Protein AF-A0A7V9H0X3-F1 (afdb_monomer_lite)

Foldseek 3Di:
DQCQQQNDPPAFGDDPGGGDRDQGADPVQDDDPDDDLLDVLVVHSRDPSNPHDPSHQCQQNVVCVVVPSVVVPDDRDDPPCNDDPDAFDPDPVRDDDDDDPDPVPPDDPVPDPDPPPDDDPDDDPDDDDPDDDDPPVVVVVVVVVVVVVVVVVVPDDDDDDDDD

pLDDT: mean 77.06, std 21.11, range [34.53, 96.94]

Radius of gyration: 40.12 Å; chains: 1; bounding box: 51×46×138 Å

Sequence (164 aa):
VSVFLTGVDGLNQPKGVTPSEQLRLNMSTPVSSNPNRLGVIGGDNQGYPNGRRLADDVVDISLQVVEGELRGEKNDLGDAVNANDVAFGDSFPYVALPTSGSDVTPHNAGGFTPLTGGNAPNSPTAGPSAMPALPLSAIALGLLALGGGVVAWTKRPTGTPATA

Secondary structure (DSSP, 8-state):
-HHHHH--TTTT--TTPPP-S--B--TTSPPPSS--TTGGGGT-TTSTTBS--TT--HHHHHHHHHTTGGGT-------S--S-SSPPPSSSS-SPPPPPS--S--S-STT-----TT--S--------PPP---GGGHHHHHHHHHHHHHHHTT---PPP---

Structure (mmCIF, N/CA/C/O backbone):
data_AF-A0A7V9H0X3-F1
#
_entry.id   AF-A0A7V9H0X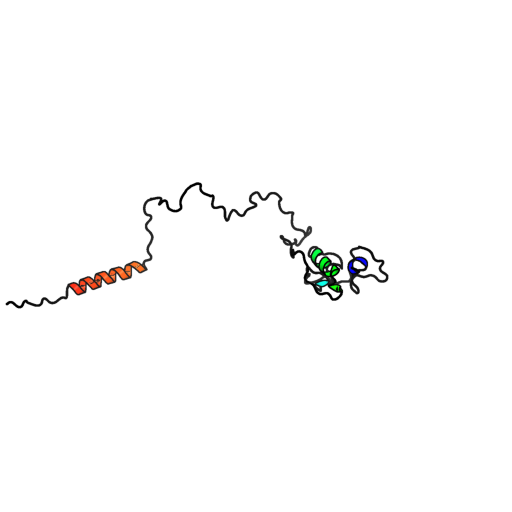3-F1
#
loop_
_atom_site.group_PDB
_atom_site.id
_atom_site.type_symbol
_atom_site.label_atom_id
_atom_site.label_alt_id
_atom_site.label_comp_id
_atom_site.label_asym_id
_atom_site.label_entity_id
_atom_site.label_seq_id
_atom_site.pdbx_PDB_ins_code
_atom_site.Cartn_x
_atom_site.Cartn_y
_atom_site.Cartn_z
_atom_site.occupancy
_atom_site.B_iso_or_equiv
_atom_site.auth_seq_id
_atom_site.auth_comp_id
_atom_site.auth_asym_id
_atom_site.auth_atom_id
_atom_site.pdbx_PDB_model_num
ATOM 1 N N . VAL A 1 1 ? -11.765 10.666 5.187 1.00 67.38 1 VAL A N 1
ATOM 2 C CA . VAL A 1 1 ? -10.698 11.294 6.019 1.00 67.38 1 VAL A CA 1
ATOM 3 C C . VAL A 1 1 ? -10.358 10.553 7.324 1.00 67.38 1 VAL A C 1
ATOM 5 O O . VAL A 1 1 ? -9.191 10.533 7.681 1.00 67.38 1 VAL A O 1
ATOM 8 N N . SER A 1 2 ? -11.289 9.894 8.038 1.00 82.81 2 SER A N 1
ATOM 9 C CA . SER A 1 2 ? -10.973 9.210 9.321 1.00 82.81 2 SER A CA 1
ATOM 10 C C . SER A 1 2 ? -9.842 8.172 9.249 1.00 82.81 2 SER A C 1
ATOM 12 O O . SER A 1 2 ? -9.153 7.954 10.234 1.00 82.81 2 SER A O 1
ATOM 14 N N . VAL A 1 3 ? -9.635 7.555 8.084 1.00 87.69 3 VAL A N 1
ATOM 15 C CA . VAL A 1 3 ? -8.661 6.477 7.863 1.00 87.69 3 VAL A CA 1
ATOM 16 C C . VAL A 1 3 ? -7.229 6.882 8.233 1.00 87.69 3 VAL A C 1
ATOM 18 O O . VAL A 1 3 ? -6.515 6.082 8.831 1.00 87.69 3 VAL A O 1
ATOM 21 N N . PHE A 1 4 ? -6.819 8.124 7.964 1.00 91.19 4 PHE A N 1
ATOM 22 C CA . PHE A 1 4 ? -5.478 8.613 8.324 1.00 91.19 4 PHE A CA 1
ATOM 23 C C . PHE A 1 4 ? -5.344 8.912 9.824 1.00 91.19 4 PHE A C 1
ATOM 25 O O . PHE A 1 4 ? -4.288 8.722 10.425 1.00 91.19 4 PHE A O 1
ATOM 32 N N . LEU A 1 5 ? -6.457 9.292 10.452 1.00 93.75 5 LEU A N 1
ATOM 33 C CA . LEU A 1 5 ? -6.521 9.692 11.852 1.00 93.75 5 LEU A CA 1
ATOM 34 C C . LEU A 1 5 ? -6.634 8.501 12.803 1.00 93.75 5 LEU A C 1
ATOM 36 O O . LEU A 1 5 ? -6.041 8.524 13.878 1.00 93.75 5 LEU A O 1
ATOM 40 N N . THR A 1 6 ? -7.410 7.479 12.450 1.00 94.62 6 THR A N 1
ATOM 41 C CA . THR A 1 6 ? -7.723 6.345 13.336 1.00 94.62 6 THR A CA 1
ATOM 42 C C . THR A 1 6 ? -7.191 5.013 12.824 1.00 94.62 6 THR A C 1
ATOM 44 O O . THR A 1 6 ? -7.059 4.085 13.617 1.00 94.62 6 THR A O 1
ATOM 47 N N . GLY A 1 7 ? -6.834 4.922 11.542 1.00 93.50 7 GLY A N 1
ATOM 48 C CA . GLY A 1 7 ? -6.621 3.659 10.841 1.00 93.50 7 GLY A CA 1
ATOM 49 C C . GLY A 1 7 ? -7.895 3.157 10.156 1.00 93.50 7 GLY A C 1
ATOM 50 O O . GLY A 1 7 ? -8.947 3.800 10.188 1.00 93.50 7 GLY A O 1
ATOM 51 N N . VAL A 1 8 ? -7.776 1.996 9.518 1.00 94.00 8 VAL A N 1
ATOM 52 C CA . VAL A 1 8 ? -8.871 1.247 8.897 1.00 94.00 8 VAL A CA 1
ATOM 53 C C . VAL A 1 8 ? -9.467 0.295 9.932 1.00 94.00 8 VAL A C 1
ATOM 55 O O . VAL A 1 8 ? -8.740 -0.455 10.597 1.00 94.00 8 VAL A O 1
ATOM 58 N N . ASP A 1 9 ? -10.793 0.331 10.059 1.00 92.62 9 ASP A N 1
ATOM 59 C CA . ASP A 1 9 ? -11.538 -0.536 10.969 1.00 92.62 9 ASP A CA 1
ATOM 60 C C . ASP A 1 9 ? -11.300 -2.019 10.647 1.00 92.62 9 ASP A C 1
ATOM 62 O O . ASP A 1 9 ? -11.208 -2.411 9.485 1.00 92.62 9 ASP A O 1
ATOM 66 N N . GLY A 1 10 ? -11.137 -2.837 11.685 1.00 92.44 10 GLY A N 1
ATOM 67 C CA . GLY A 1 10 ? -10.817 -4.262 11.551 1.00 92.44 10 GLY A CA 1
ATOM 68 C C . GLY A 1 10 ? -9.409 -4.596 11.033 1.00 92.44 10 GLY A C 1
ATOM 69 O O . GLY A 1 10 ? -9.061 -5.774 11.005 1.00 92.44 10 GLY A O 1
ATOM 70 N N . LEU A 1 11 ? -8.586 -3.606 10.663 1.00 94.44 11 LEU A N 1
ATOM 71 C CA . LEU A 1 11 ? -7.242 -3.837 10.122 1.00 94.44 11 LEU A CA 1
ATOM 72 C C . LEU A 1 11 ? -6.133 -3.310 11.036 1.00 94.44 11 LEU A C 1
ATOM 74 O O . LEU A 1 11 ? -5.389 -4.091 11.627 1.00 94.44 11 LEU A O 1
ATOM 78 N N . ASN A 1 12 ? -6.003 -1.989 11.147 1.00 94.69 12 ASN A N 1
ATOM 79 C CA . ASN A 1 12 ? -4.913 -1.341 11.883 1.00 94.69 12 ASN A CA 1
ATOM 80 C C . ASN A 1 12 ? -5.401 -0.223 12.817 1.00 94.69 12 ASN A C 1
ATOM 82 O O . ASN A 1 12 ? -4.589 0.578 13.279 1.00 94.69 12 ASN A O 1
ATOM 86 N N . GLN A 1 13 ? -6.706 -0.178 13.104 1.00 95.38 13 GLN A N 1
ATOM 87 C CA . GLN A 1 13 ? -7.325 0.734 14.064 1.00 95.38 13 GLN A CA 1
ATOM 88 C C . GLN A 1 13 ? -7.299 0.150 15.494 1.00 95.38 13 GLN A C 1
ATOM 90 O O . GLN A 1 13 ? -8.025 -0.805 15.779 1.00 95.38 13 GLN A O 1
ATOM 95 N N . PRO A 1 14 ? -6.509 0.713 16.434 1.00 92.94 14 PRO A N 1
ATOM 96 C CA . PRO A 1 14 ? -6.492 0.256 17.823 1.00 92.94 14 PRO A CA 1
ATOM 97 C C . PRO A 1 14 ? -7.803 0.560 18.561 1.00 92.94 14 PRO A C 1
ATOM 99 O O . PRO A 1 14 ? -8.487 1.551 18.290 1.00 92.94 14 PRO A O 1
ATOM 102 N N . LYS A 1 15 ? -8.127 -0.248 19.576 1.00 93.94 15 LYS A N 1
ATOM 103 C CA . LYS A 1 15 ? -9.264 0.025 20.466 1.00 93.94 15 LYS A CA 1
ATOM 104 C C . LYS A 1 15 ? -9.016 1.311 21.261 1.00 93.94 15 LYS A C 1
ATOM 106 O O . LYS A 1 15 ? -7.978 1.446 21.899 1.00 93.94 15 LYS A O 1
ATOM 111 N N . GLY A 1 16 ? -9.987 2.228 21.253 1.00 93.44 16 GLY A N 1
ATOM 112 C CA . GLY A 1 16 ? -9.873 3.512 21.957 1.00 93.44 16 GLY A CA 1
ATOM 113 C C . GLY A 1 16 ? -8.843 4.462 21.341 1.00 93.44 16 GLY A C 1
ATOM 114 O O . GLY A 1 16 ? -8.271 5.276 22.058 1.00 93.44 16 GLY A O 1
ATOM 115 N N . VAL A 1 17 ? -8.568 4.330 20.037 1.00 94.44 17 VAL A N 1
ATOM 116 C CA . VAL A 1 17 ? -7.594 5.171 19.335 1.00 94.44 17 VAL A CA 1
ATOM 117 C C . VAL A 1 17 ? -7.926 6.657 19.471 1.00 94.44 17 VAL A C 1
ATOM 119 O O . VAL A 1 17 ? -9.041 7.097 19.194 1.00 94.44 17 VAL A O 1
ATOM 122 N N . THR A 1 18 ? -6.921 7.441 19.849 1.00 95.12 18 THR A N 1
ATOM 123 C CA . THR A 1 18 ? -6.970 8.897 19.721 1.00 95.12 18 THR A CA 1
ATOM 124 C C . THR A 1 18 ? -6.642 9.272 18.273 1.00 95.12 18 THR A C 1
ATOM 126 O O . THR A 1 18 ? -5.607 8.822 17.767 1.00 95.12 18 THR A O 1
ATOM 129 N N . PRO A 1 19 ? -7.488 10.070 17.593 1.00 95.19 19 PRO A N 1
ATOM 130 C CA . PRO A 1 19 ? -7.212 10.571 16.251 1.00 95.19 19 PRO A CA 1
ATOM 131 C C . PRO A 1 19 ? -5.844 11.259 16.157 1.00 95.19 19 PRO A C 1
ATOM 133 O O . PRO A 1 19 ? -5.555 12.178 16.921 1.00 95.19 19 PRO A O 1
ATOM 136 N N . SER A 1 20 ? -5.004 10.816 15.224 1.00 94.19 20 SER A N 1
ATOM 137 C CA . SER A 1 20 ? -3.689 11.401 14.948 1.00 94.19 20 SER A CA 1
ATOM 138 C C . SER A 1 20 ? -3.155 10.978 13.579 1.00 94.19 20 SER A C 1
ATOM 140 O O . SER A 1 20 ? -3.355 9.832 13.163 1.00 94.19 20 SER A O 1
ATOM 142 N N . GLU A 1 21 ? -2.446 11.899 12.919 1.00 92.69 21 GLU A N 1
ATOM 143 C CA . GLU A 1 21 ? -1.740 11.692 11.646 1.00 92.69 21 GLU A CA 1
ATOM 144 C C . GLU A 1 21 ? -0.479 10.847 11.866 1.00 92.69 21 GLU A C 1
ATOM 146 O O . GLU A 1 21 ? 0.643 11.346 11.941 1.00 92.69 21 GLU A O 1
ATOM 151 N N . GLN A 1 22 ? -0.677 9.544 12.043 1.00 92.50 22 GLN A N 1
ATOM 152 C CA . GLN A 1 22 ? 0.403 8.583 12.229 1.00 92.50 22 GLN A CA 1
ATOM 153 C C . GLN A 1 22 ? 0.185 7.357 11.351 1.00 92.50 22 GLN A C 1
ATOM 155 O O . GLN A 1 22 ? -0.934 6.856 11.198 1.00 92.50 22 GLN A O 1
ATOM 160 N N . LEU A 1 23 ? 1.291 6.836 10.825 1.00 93.56 23 LEU A N 1
ATOM 161 C CA . LEU A 1 23 ? 1.291 5.549 10.156 1.00 93.56 23 LEU A CA 1
ATOM 162 C C . LEU A 1 23 ? 1.201 4.435 11.201 1.00 93.56 23 LEU A C 1
ATOM 164 O O . LEU A 1 23 ? 2.004 4.377 12.130 1.00 93.56 23 LEU A O 1
ATOM 168 N N . ARG A 1 24 ? 0.219 3.549 11.041 1.00 94.31 24 ARG A N 1
ATOM 169 C CA . ARG A 1 24 ? -0.063 2.450 11.971 1.00 94.31 24 ARG A CA 1
ATOM 170 C C . ARG A 1 24 ? 0.226 1.122 11.297 1.00 94.31 24 ARG A C 1
ATOM 172 O O . ARG A 1 24 ? -0.109 0.948 10.130 1.00 94.31 24 ARG A O 1
ATOM 179 N N . LEU A 1 25 ? 0.789 0.182 12.046 1.00 95.38 25 LEU A N 1
ATOM 180 C CA . LEU A 1 25 ? 1.166 -1.135 11.544 1.00 95.38 25 LEU A CA 1
ATOM 181 C C . LEU A 1 25 ? 0.627 -2.233 12.462 1.00 95.38 25 LEU A C 1
ATOM 183 O O . LEU A 1 25 ? 0.884 -2.232 13.665 1.00 95.38 25 LEU A O 1
ATOM 187 N N . ASN A 1 26 ? -0.091 -3.184 11.875 1.00 95.81 26 ASN A N 1
ATOM 188 C CA . ASN A 1 26 ? -0.544 -4.407 12.512 1.00 95.81 26 ASN A CA 1
ATOM 189 C C . ASN A 1 26 ? 0.328 -5.592 12.066 1.00 95.81 26 ASN A C 1
ATOM 191 O O . ASN A 1 26 ? 0.106 -6.189 11.010 1.00 95.81 26 ASN A O 1
ATOM 195 N N . MET A 1 27 ? 1.260 -5.983 12.937 1.00 95.62 27 MET A N 1
ATOM 196 C CA . MET A 1 27 ? 2.205 -7.089 12.721 1.00 95.62 27 MET A CA 1
ATOM 197 C C . MET A 1 27 ? 1.563 -8.485 12.690 1.00 95.62 27 MET A C 1
ATOM 199 O O . MET A 1 27 ? 2.233 -9.446 12.329 1.00 95.62 27 MET A O 1
ATOM 203 N N . SER A 1 28 ? 0.289 -8.622 13.076 1.00 96.12 28 SER A N 1
ATOM 204 C CA . SER A 1 28 ? -0.438 -9.897 12.954 1.00 96.12 28 SER A CA 1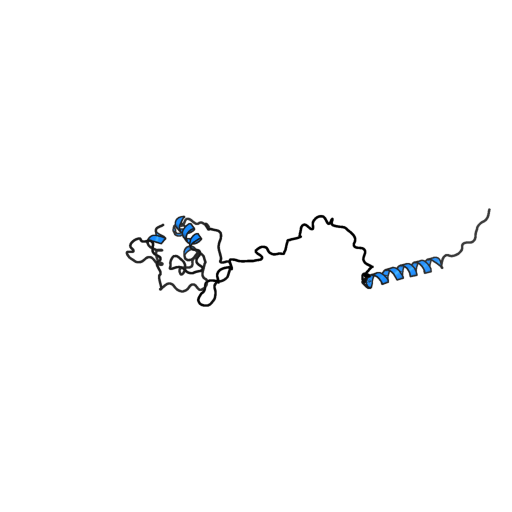
ATOM 205 C C . SER A 1 28 ? -0.970 -10.154 11.541 1.00 96.12 28 SER A C 1
ATOM 207 O O . SER A 1 28 ? -1.432 -11.256 11.250 1.00 96.12 28 SER A O 1
ATOM 209 N N . THR A 1 29 ? -0.893 -9.156 10.655 1.00 96.31 29 THR A N 1
ATOM 210 C CA . THR A 1 29 ? -1.322 -9.283 9.259 1.00 96.31 29 THR A CA 1
ATOM 211 C C . THR A 1 29 ? -0.331 -10.164 8.491 1.00 96.31 29 THR A C 1
ATOM 213 O O . THR A 1 29 ? 0.862 -9.850 8.490 1.00 96.31 29 THR A O 1
ATOM 216 N N . PRO A 1 30 ? -0.780 -11.248 7.829 1.00 95.12 30 PRO A N 1
ATOM 217 C CA . PRO A 1 30 ? 0.100 -12.096 7.033 1.00 95.12 30 PRO A CA 1
ATOM 218 C C . PRO A 1 30 ? 0.796 -11.330 5.906 1.00 95.12 30 PRO A C 1
ATOM 220 O O . PRO A 1 30 ? 0.276 -10.339 5.390 1.00 95.12 30 PRO A O 1
ATOM 223 N N . VAL A 1 31 ? 1.962 -11.827 5.489 1.00 94.44 31 VAL A N 1
ATOM 224 C CA . VAL A 1 31 ? 2.666 -11.281 4.327 1.00 94.44 31 VAL A CA 1
ATOM 225 C C . VAL A 1 31 ? 1.872 -11.574 3.058 1.00 94.44 31 VAL A C 1
ATOM 227 O O . VAL A 1 31 ? 1.476 -12.717 2.828 1.00 94.44 31 VAL A O 1
ATOM 230 N N . SER A 1 32 ? 1.648 -10.547 2.236 1.00 94.75 32 SER A N 1
ATOM 231 C CA . SER A 1 32 ? 0.970 -10.709 0.952 1.00 94.75 32 SER A CA 1
ATOM 232 C C . SER A 1 32 ? 1.857 -11.495 -0.009 1.00 94.75 32 SER A C 1
ATOM 234 O O . SER A 1 32 ? 3.004 -11.122 -0.250 1.00 94.75 32 SER A O 1
ATOM 236 N N . SER A 1 33 ? 1.333 -12.595 -0.554 1.00 94.75 33 SER A N 1
ATOM 237 C CA . SER A 1 33 ? 2.032 -13.396 -1.565 1.00 94.75 33 SER A CA 1
ATOM 238 C C . SER A 1 33 ? 2.046 -12.724 -2.936 1.00 94.75 33 SER A C 1
ATOM 240 O O . SER A 1 33 ? 2.955 -12.968 -3.722 1.00 94.75 33 SER A O 1
ATOM 242 N N . ASN A 1 34 ? 1.053 -11.876 -3.213 1.00 94.75 34 ASN A N 1
ATOM 243 C CA . ASN A 1 34 ? 0.928 -11.110 -4.447 1.00 94.75 34 ASN A CA 1
ATOM 244 C C . ASN A 1 34 ? 0.639 -9.648 -4.081 1.00 94.75 34 ASN A C 1
ATOM 246 O O . ASN A 1 34 ? -0.530 -9.261 -4.006 1.00 94.75 34 ASN A O 1
ATOM 250 N N . PRO A 1 35 ? 1.685 -8.852 -3.791 1.00 94.69 35 PRO A N 1
ATOM 251 C CA . PRO A 1 35 ? 1.518 -7.463 -3.396 1.00 94.69 35 PRO A CA 1
ATOM 252 C C . PRO A 1 35 ? 0.765 -6.648 -4.453 1.00 94.69 35 PRO A C 1
ATOM 254 O O . PRO A 1 35 ? 1.112 -6.688 -5.632 1.00 94.69 35 PRO A O 1
ATOM 257 N N . ASN A 1 36 ? -0.241 -5.883 -4.029 1.00 96.12 36 ASN A N 1
ATOM 258 C CA . ASN A 1 36 ? -0.951 -4.935 -4.889 1.00 96.12 36 ASN A CA 1
ATOM 259 C C . ASN A 1 36 ? -0.445 -3.506 -4.637 1.00 96.12 36 ASN A C 1
ATOM 261 O O . ASN A 1 36 ? -0.389 -3.083 -3.479 1.00 96.12 36 ASN A O 1
ATOM 265 N N . ARG A 1 37 ? -0.150 -2.744 -5.706 1.00 96.06 37 ARG A N 1
ATOM 266 C CA . ARG A 1 37 ? 0.248 -1.325 -5.607 1.00 96.06 37 ARG A CA 1
ATOM 267 C C . ARG A 1 37 ? -0.781 -0.492 -4.845 1.00 96.06 37 ARG A C 1
ATOM 269 O O . ARG A 1 37 ? -0.410 0.423 -4.131 1.00 96.06 37 ARG A O 1
ATOM 276 N N . LEU A 1 38 ? -2.065 -0.836 -4.962 1.00 96.81 38 LEU A N 1
ATOM 277 C CA . LEU A 1 38 ? -3.173 -0.133 -4.317 1.00 96.81 38 LEU A CA 1
ATOM 278 C C . LEU A 1 38 ? -3.409 -0.571 -2.859 1.00 96.81 38 LEU A C 1
ATOM 280 O O . LEU A 1 38 ? -4.391 -0.159 -2.246 1.00 96.81 38 LEU A O 1
ATOM 284 N N . GLY A 1 39 ? -2.539 -1.405 -2.280 1.00 96.06 39 GLY A N 1
ATOM 285 C CA . GLY A 1 39 ? -2.606 -1.783 -0.867 1.00 96.06 39 GLY A CA 1
ATOM 286 C C . GLY A 1 39 ? -4.006 -2.223 -0.431 1.00 96.06 39 GLY A C 1
ATOM 287 O O . GLY A 1 39 ? -4.658 -3.025 -1.104 1.00 96.06 39 GLY A O 1
ATOM 288 N N . VAL A 1 40 ? -4.492 -1.659 0.677 1.00 95.69 40 VAL A N 1
ATOM 289 C CA . VAL A 1 40 ? -5.765 -2.062 1.298 1.00 95.69 40 VAL A CA 1
ATOM 290 C C . VAL A 1 40 ? -6.961 -1.867 0.368 1.00 95.69 40 VAL A C 1
ATOM 292 O O . VAL A 1 40 ? -7.837 -2.728 0.323 1.00 95.69 40 VAL A O 1
ATOM 295 N N . ILE A 1 41 ? -6.998 -0.781 -0.409 1.00 95.44 41 ILE A N 1
ATOM 296 C CA . ILE A 1 41 ? -8.104 -0.542 -1.352 1.00 95.44 41 ILE A CA 1
ATOM 297 C C . ILE A 1 41 ? -8.032 -1.476 -2.571 1.00 95.44 41 ILE A C 1
ATOM 299 O O . ILE A 1 41 ? -9.052 -1.782 -3.178 1.00 95.44 41 ILE A O 1
ATOM 303 N N . GLY A 1 42 ? -6.846 -2.017 -2.868 1.00 94.62 42 GLY A N 1
ATOM 304 C CA . GLY A 1 42 ? -6.629 -3.089 -3.841 1.00 94.62 42 GLY A CA 1
ATOM 305 C C . GLY A 1 42 ? -6.844 -4.509 -3.298 1.00 94.62 42 GLY A C 1
ATOM 306 O O . GLY A 1 42 ? -6.499 -5.472 -3.985 1.00 94.62 42 GLY A O 1
ATOM 307 N N . GLY A 1 43 ? -7.366 -4.660 -2.075 1.00 94.44 43 GLY A N 1
ATOM 308 C CA . GLY A 1 43 ? -7.587 -5.957 -1.420 1.00 94.44 43 GLY A CA 1
ATOM 309 C C . GLY A 1 43 ? -6.350 -6.553 -0.737 1.00 94.44 43 GLY A C 1
ATOM 310 O O . GLY A 1 43 ? -6.386 -7.699 -0.288 1.00 94.44 43 GLY A O 1
ATOM 311 N N . ASP A 1 44 ? -5.261 -5.794 -0.636 1.00 96.62 44 ASP A N 1
ATOM 312 C CA . ASP A 1 44 ? -4.019 -6.207 0.006 1.00 96.62 44 ASP A CA 1
ATOM 313 C C . ASP A 1 44 ? -3.874 -5.568 1.393 1.00 96.62 44 ASP A C 1
ATOM 315 O O . ASP A 1 44 ? -3.345 -4.468 1.561 1.00 96.62 44 ASP A O 1
ATOM 319 N N . ASN A 1 45 ? -4.322 -6.301 2.413 1.00 95.50 45 ASN A N 1
ATOM 320 C CA . ASN A 1 45 ? -4.323 -5.850 3.806 1.00 95.50 45 ASN A CA 1
ATOM 321 C C . ASN A 1 45 ? -2.925 -5.586 4.391 1.00 95.50 45 ASN A C 1
ATOM 323 O O . ASN A 1 45 ? -2.817 -4.949 5.439 1.00 95.50 45 ASN A O 1
ATOM 327 N N . GLN A 1 46 ? -1.857 -6.084 3.766 1.00 96.75 46 GLN A N 1
ATOM 328 C CA . GLN A 1 46 ? -0.489 -5.828 4.217 1.00 96.75 46 GLN A CA 1
ATOM 329 C C . GLN A 1 46 ? 0.048 -4.474 3.713 1.00 96.75 46 GLN A C 1
ATOM 331 O O . GLN A 1 46 ? 1.034 -3.971 4.245 1.00 96.75 46 GLN A O 1
ATOM 336 N N . GLY A 1 47 ? -0.562 -3.902 2.673 1.00 95.69 47 GLY A N 1
ATOM 337 C CA . GLY A 1 47 ? -0.148 -2.623 2.103 1.00 95.69 47 GLY A CA 1
ATOM 338 C C . GLY A 1 47 ? -0.652 -1.410 2.880 1.00 95.69 47 GLY A C 1
ATOM 339 O O . GLY A 1 47 ? -1.358 -1.513 3.886 1.00 95.69 47 GLY A O 1
ATOM 340 N N . TYR A 1 48 ? -0.306 -0.226 2.385 1.00 96.94 48 TYR A N 1
ATOM 341 C CA . TYR A 1 48 ? -0.772 1.046 2.928 1.00 96.94 48 TYR A CA 1
ATOM 342 C C . TYR A 1 48 ? -2.312 1.095 3.075 1.00 96.94 48 TYR A C 1
ATOM 344 O O . TYR A 1 48 ? -3.020 0.718 2.135 1.00 96.94 48 TYR A O 1
ATOM 352 N N . PRO A 1 49 ? -2.864 1.553 4.227 1.00 95.75 49 PRO A N 1
ATOM 353 C CA . PRO A 1 49 ? -2.200 2.185 5.379 1.00 95.75 49 PRO A CA 1
ATOM 354 C C . PRO A 1 49 ? -1.696 1.277 6.509 1.00 95.75 49 PRO A C 1
ATOM 356 O O . PRO A 1 49 ? -1.339 1.800 7.566 1.00 95.75 49 PRO A O 1
ATOM 359 N N . ASN A 1 50 ? -1.643 -0.043 6.335 1.00 95.75 50 ASN A N 1
ATOM 360 C CA . ASN A 1 50 ? -1.116 -0.970 7.337 1.00 95.75 50 ASN A CA 1
ATOM 361 C C . ASN A 1 50 ? 0.422 -1.054 7.291 1.00 95.75 50 ASN A C 1
ATOM 363 O O . ASN A 1 50 ? 1.010 -2.072 6.943 1.00 95.75 50 ASN A O 1
ATOM 367 N N . GLY A 1 51 ? 1.079 0.055 7.628 1.00 94.88 51 GLY A N 1
ATOM 368 C CA . GLY A 1 51 ? 2.466 0.310 7.244 1.00 94.88 51 GLY A CA 1
ATOM 369 C C . GLY A 1 51 ? 2.556 0.882 5.828 1.00 94.88 51 GLY A C 1
ATOM 370 O O . GLY A 1 51 ? 1.566 1.350 5.271 1.00 94.88 51 GLY A O 1
ATOM 371 N N . ARG A 1 52 ? 3.766 0.914 5.268 1.00 95.19 52 ARG A N 1
ATOM 372 C CA . ARG A 1 52 ? 4.030 1.339 3.886 1.00 95.19 52 ARG A CA 1
ATOM 373 C C . ARG A 1 52 ? 5.116 0.451 3.306 1.00 95.19 52 ARG A C 1
ATOM 375 O O . ARG A 1 52 ? 6.198 0.356 3.887 1.00 95.19 52 ARG A O 1
ATOM 382 N N . ARG A 1 53 ? 4.836 -0.175 2.171 1.00 93.94 53 ARG A N 1
ATOM 383 C CA . ARG A 1 53 ? 5.826 -0.894 1.366 1.00 93.94 53 ARG A CA 1
ATOM 384 C C . ARG A 1 53 ? 6.349 0.032 0.276 1.00 93.94 53 ARG A C 1
ATOM 386 O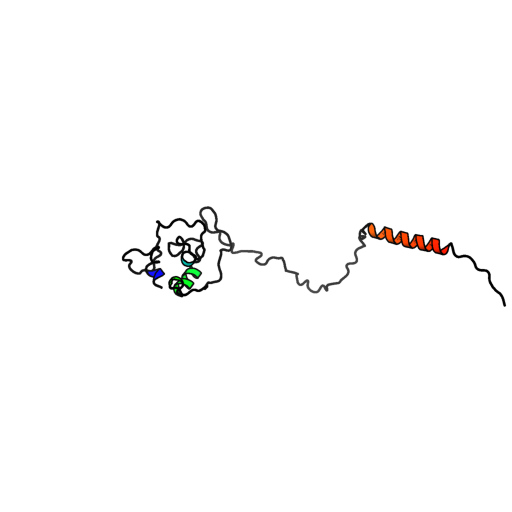 O . ARG A 1 53 ? 5.679 0.982 -0.109 1.00 93.94 53 ARG A O 1
ATOM 393 N N . LEU A 1 54 ? 7.536 -0.270 -0.242 1.00 92.44 54 LEU A N 1
ATOM 394 C CA . LEU A 1 54 ? 8.152 0.524 -1.312 1.00 92.44 54 LEU A CA 1
ATOM 395 C C . LEU A 1 54 ? 7.311 0.541 -2.597 1.00 92.44 54 LEU A C 1
ATOM 397 O O . LEU A 1 54 ? 7.337 1.525 -3.321 1.00 92.44 54 LEU A O 1
ATOM 401 N N . ALA A 1 55 ? 6.570 -0.537 -2.857 1.00 92.81 55 ALA A N 1
ATOM 402 C CA . ALA A 1 55 ? 5.720 -0.686 -4.034 1.00 92.81 55 ALA A CA 1
ATOM 403 C C . ALA A 1 55 ? 4.284 -0.161 -3.840 1.00 92.81 55 ALA A C 1
ATOM 405 O O . ALA A 1 55 ? 3.487 -0.261 -4.769 1.00 92.81 55 ALA A O 1
ATOM 406 N N . ASP A 1 56 ? 3.926 0.336 -2.648 1.00 96.19 56 ASP A N 1
ATOM 407 C CA . ASP A 1 56 ? 2.588 0.887 -2.424 1.00 96.19 56 ASP A CA 1
ATOM 408 C C . ASP A 1 56 ? 2.487 2.274 -3.071 1.00 96.19 56 ASP A C 1
ATOM 410 O O . ASP A 1 56 ? 3.278 3.172 -2.775 1.00 96.19 56 ASP A O 1
ATOM 414 N N . ASP A 1 57 ? 1.466 2.471 -3.896 1.00 96.44 57 ASP A N 1
ATOM 415 C CA . ASP A 1 57 ? 1.175 3.735 -4.555 1.00 96.44 57 ASP A CA 1
ATOM 416 C C . ASP A 1 57 ? 0.404 4.661 -3.617 1.00 96.44 57 ASP A C 1
ATOM 418 O O . ASP A 1 57 ? -0.823 4.767 -3.606 1.00 96.44 57 ASP A O 1
ATOM 422 N N . VAL A 1 58 ? 1.163 5.290 -2.729 1.00 95.94 58 VAL A N 1
ATOM 423 C CA . VAL A 1 58 ? 0.626 6.139 -1.670 1.00 95.94 58 VAL A CA 1
ATOM 424 C C . VAL A 1 58 ? -0.222 7.280 -2.217 1.00 95.94 58 VAL A C 1
ATOM 426 O O . VAL A 1 58 ? -1.185 7.667 -1.549 1.00 95.94 58 VAL A O 1
ATOM 429 N N . VAL A 1 59 ? 0.156 7.845 -3.362 1.00 95.62 59 VAL A N 1
ATOM 430 C CA . VAL A 1 59 ? -0.513 9.014 -3.936 1.00 95.62 59 VAL A CA 1
ATOM 431 C C . VAL A 1 59 ? -1.893 8.601 -4.418 1.00 95.62 59 VAL A C 1
ATOM 433 O O . VAL A 1 59 ? -2.880 9.144 -3.917 1.00 95.62 59 VAL A O 1
ATOM 436 N N . ASP A 1 60 ? -1.965 7.570 -5.259 1.00 96.50 60 ASP A N 1
ATOM 437 C CA . ASP A 1 60 ? -3.229 7.035 -5.757 1.00 96.50 60 ASP A CA 1
ATOM 438 C C . ASP A 1 60 ? -4.119 6.553 -4.609 1.00 96.50 60 ASP A C 1
ATOM 440 O O . ASP A 1 60 ? -5.268 6.977 -4.492 1.00 96.50 60 ASP A O 1
ATOM 444 N N . ILE A 1 61 ? -3.584 5.746 -3.683 1.00 96.56 61 ILE A N 1
ATOM 445 C CA . ILE A 1 61 ? -4.369 5.242 -2.547 1.00 96.56 61 ILE A CA 1
ATOM 446 C C . ILE A 1 61 ? -4.933 6.398 -1.722 1.00 96.56 61 ILE A C 1
ATOM 448 O O . ILE A 1 61 ? -6.105 6.385 -1.343 1.00 96.56 61 ILE A O 1
ATOM 452 N N . SER A 1 62 ? -4.108 7.398 -1.403 1.00 95.38 62 SER A N 1
ATOM 453 C CA . SER A 1 62 ? -4.553 8.506 -0.558 1.00 95.38 62 SER A CA 1
ATOM 454 C C . SER A 1 62 ? -5.609 9.347 -1.265 1.00 95.38 62 SER A C 1
ATOM 456 O O . SER A 1 62 ? -6.588 9.721 -0.623 1.00 95.38 62 SER A O 1
ATOM 458 N N . LEU A 1 63 ? -5.445 9.595 -2.566 1.00 95.88 63 LEU A N 1
ATOM 459 C CA . LEU A 1 63 ? -6.404 10.335 -3.378 1.00 95.88 63 LEU A CA 1
ATOM 460 C C . LEU A 1 63 ? -7.767 9.632 -3.397 1.00 95.88 63 LEU A C 1
ATOM 462 O O . LEU A 1 63 ? -8.768 10.232 -3.006 1.00 95.88 63 LEU A O 1
ATOM 466 N N . GLN A 1 64 ? -7.794 8.337 -3.717 1.00 96.25 64 GLN A N 1
ATOM 467 C CA . GLN A 1 64 ? -9.040 7.567 -3.757 1.00 96.25 64 GLN A CA 1
ATOM 468 C C . GLN A 1 64 ? -9.710 7.464 -2.376 1.00 96.25 64 GLN A C 1
ATOM 470 O O . GLN A 1 64 ? -10.932 7.552 -2.247 1.00 96.25 64 GLN A O 1
ATOM 475 N N . VAL A 1 65 ? -8.924 7.323 -1.301 1.00 95.31 65 VAL A N 1
ATOM 476 C CA . VAL A 1 65 ? -9.440 7.256 0.078 1.00 95.31 65 VAL A CA 1
ATOM 477 C C . VAL A 1 65 ? -9.978 8.603 0.570 1.00 95.31 65 VAL A C 1
ATOM 479 O O . VAL A 1 65 ? -10.942 8.624 1.347 1.00 95.31 65 VAL A O 1
ATOM 482 N N . VAL A 1 66 ? -9.372 9.722 0.163 1.00 94.50 66 VAL A N 1
ATOM 483 C CA . VAL A 1 66 ? -9.889 11.068 0.462 1.00 94.50 66 VAL A CA 1
ATOM 484 C C . VAL A 1 66 ? -11.245 11.272 -0.210 1.00 94.50 66 VAL A C 1
ATOM 486 O O . VAL A 1 66 ? -12.165 11.726 0.472 1.00 94.50 66 VAL A O 1
ATOM 489 N N . GLU A 1 67 ? -11.383 10.840 -1.464 1.00 94.94 67 GLU A N 1
ATOM 490 C CA . GLU A 1 67 ? -12.621 10.918 -2.258 1.00 94.94 67 GLU A CA 1
ATOM 491 C C . GLU A 1 67 ? -13.679 9.872 -1.871 1.00 94.94 67 GLU A C 1
ATOM 493 O O . GLU A 1 67 ? -14.821 9.934 -2.314 1.00 94.94 67 GLU A O 1
ATOM 498 N N . GLY A 1 68 ? -13.350 8.962 -0.950 1.00 93.75 68 GLY A N 1
ATOM 499 C CA . GLY A 1 68 ? -14.342 8.118 -0.288 1.00 93.75 68 GLY A CA 1
ATOM 500 C C . GLY A 1 68 ? -14.404 6.667 -0.757 1.00 93.75 68 GLY A C 1
ATOM 501 O O . GLY A 1 68 ? -15.387 6.000 -0.437 1.00 93.75 68 GLY A O 1
ATOM 502 N N . GLU A 1 69 ? -13.355 6.131 -1.390 1.00 94.56 69 GLU A N 1
ATOM 503 C CA . GLU A 1 69 ? -13.297 4.722 -1.832 1.00 94.56 69 GLU A CA 1
ATOM 504 C C . GLU A 1 69 ? -13.687 3.747 -0.701 1.00 94.56 69 GLU A C 1
ATOM 506 O O . GLU A 1 69 ? -14.576 2.906 -0.837 1.00 94.56 69 GLU A O 1
ATOM 511 N N . LEU A 1 70 ? -13.124 3.943 0.499 1.00 90.50 70 LEU A N 1
ATOM 512 C CA . LEU A 1 70 ? -13.416 3.128 1.693 1.00 90.50 70 LEU A CA 1
ATOM 513 C C . LEU A 1 70 ? -14.794 3.394 2.333 1.00 90.50 70 LEU A C 1
ATOM 515 O O . LEU A 1 70 ? -15.145 2.782 3.343 1.00 90.50 70 LEU A O 1
ATOM 519 N N . ARG A 1 71 ? -15.572 4.330 1.788 1.00 90.31 71 ARG A N 1
ATOM 520 C CA . ARG A 1 71 ? -16.958 4.633 2.178 1.00 90.31 71 ARG A CA 1
ATOM 521 C C . ARG A 1 71 ? -17.976 4.190 1.126 1.00 90.31 71 ARG A C 1
ATOM 523 O O . ARG A 1 71 ? -19.165 4.382 1.350 1.00 90.31 71 ARG A O 1
ATOM 530 N N . GLY A 1 72 ? -17.526 3.539 0.052 1.00 90.44 72 GLY A N 1
ATOM 531 C CA . GLY A 1 72 ? -18.380 3.029 -1.019 1.00 90.44 72 GLY A CA 1
ATOM 532 C C . GLY A 1 72 ? -18.436 3.921 -2.258 1.00 90.44 72 GLY A C 1
ATOM 533 O O . GLY A 1 72 ? -19.049 3.513 -3.243 1.00 90.44 72 GLY A O 1
ATOM 534 N N . GLU A 1 73 ? -17.767 5.075 -2.242 1.00 94.00 73 GLU A N 1
ATOM 535 C CA . GLU A 1 73 ? -17.657 5.971 -3.396 1.00 94.00 73 GLU A CA 1
ATOM 536 C C . GLU A 1 73 ? -16.525 5.493 -4.307 1.00 94.00 73 GLU A C 1
ATOM 538 O O . GLU A 1 73 ? -15.376 5.924 -4.195 1.00 94.00 73 GLU A O 1
ATOM 543 N N . LYS A 1 74 ? -16.859 4.535 -5.178 1.00 93.94 74 LYS A N 1
ATOM 544 C CA . LYS A 1 74 ? -15.907 3.946 -6.122 1.00 93.94 74 LYS A CA 1
ATOM 545 C C . LYS A 1 74 ? -15.332 4.994 -7.058 1.00 93.94 74 LYS A C 1
ATOM 547 O O . LYS A 1 74 ? -16.083 5.687 -7.742 1.00 93.94 74 LYS A O 1
ATOM 552 N N . ASN A 1 75 ? -14.013 5.034 -7.144 1.00 95.50 75 ASN A N 1
ATOM 553 C CA . ASN A 1 75 ? -13.289 5.906 -8.048 1.00 95.50 75 ASN A CA 1
ATOM 554 C C . ASN A 1 75 ? -11.969 5.262 -8.507 1.00 95.50 75 ASN A C 1
ATOM 556 O O . ASN A 1 75 ? -11.522 4.253 -7.971 1.00 95.50 75 ASN A O 1
ATOM 560 N N . ASP A 1 76 ? -11.374 5.825 -9.553 1.00 94.62 76 ASP A N 1
ATOM 561 C CA . ASP A 1 76 ? -10.151 5.340 -10.201 1.00 94.62 76 ASP A CA 1
ATOM 562 C C . ASP A 1 76 ? -9.101 6.453 -10.330 1.00 94.62 76 ASP A C 1
ATOM 564 O O . ASP A 1 76 ? -8.277 6.464 -11.245 1.00 94.62 76 ASP A O 1
ATOM 568 N N . LEU A 1 77 ? -9.138 7.407 -9.398 1.00 96.19 77 LEU A N 1
ATOM 569 C CA . LEU A 1 77 ? -8.256 8.563 -9.408 1.00 96.19 77 LEU A CA 1
ATOM 570 C C . LEU A 1 77 ? -6.800 8.154 -9.177 1.00 96.19 77 LEU A C 1
ATOM 572 O O . LEU A 1 77 ? -6.501 7.288 -8.352 1.00 96.19 77 LEU A O 1
ATOM 576 N N . GLY A 1 78 ? -5.898 8.837 -9.873 1.00 95.19 78 GLY A N 1
ATOM 577 C CA . GLY A 1 78 ? -4.467 8.650 -9.711 1.00 95.19 78 GLY A CA 1
ATOM 578 C C . GLY A 1 78 ? -3.639 9.657 -10.496 1.00 95.19 78 GLY A C 1
ATOM 579 O O . GLY A 1 78 ? -4.180 10.475 -11.244 1.00 95.19 78 GLY A O 1
ATOM 580 N N . ASP A 1 79 ? -2.322 9.596 -10.322 1.00 94.44 79 ASP A N 1
ATOM 581 C CA . ASP A 1 79 ? -1.353 10.460 -11.012 1.00 94.44 79 ASP A CA 1
ATOM 582 C C . ASP A 1 79 ? -0.807 9.860 -12.326 1.00 94.44 79 ASP A C 1
ATOM 584 O O . ASP A 1 79 ? -0.006 10.487 -13.022 1.00 94.44 79 ASP A O 1
ATOM 588 N N . ALA A 1 80 ? -1.292 8.665 -12.684 1.00 93.94 80 ALA A N 1
ATOM 589 C CA . ALA A 1 80 ? -0.885 7.853 -13.831 1.00 93.94 80 ALA A CA 1
ATOM 590 C C . ALA A 1 80 ? 0.552 7.291 -13.772 1.00 93.94 80 ALA A C 1
ATOM 592 O O . ALA A 1 80 ? 1.040 6.757 -14.775 1.00 93.94 80 ALA A O 1
ATOM 593 N N . VAL A 1 81 ? 1.210 7.321 -12.610 1.00 93.38 81 VAL A N 1
ATOM 594 C CA . VAL A 1 81 ? 2.552 6.769 -12.380 1.00 93.38 81 VAL A CA 1
ATOM 595 C C . VAL A 1 81 ? 2.457 5.475 -11.568 1.00 93.38 81 VAL A C 1
ATOM 597 O O . VAL A 1 81 ? 2.671 5.425 -10.367 1.00 93.38 81 VAL A O 1
ATOM 600 N N . ASN A 1 82 ? 2.174 4.372 -12.260 1.00 92.50 82 ASN A N 1
ATOM 601 C CA . ASN A 1 82 ? 1.836 3.100 -11.606 1.00 92.50 82 ASN A CA 1
ATOM 602 C C . ASN A 1 82 ? 3.036 2.199 -11.247 1.00 92.50 82 ASN A C 1
ATOM 604 O O . ASN A 1 82 ? 2.840 1.131 -10.662 1.00 92.50 82 ASN A O 1
ATOM 608 N N . ALA A 1 83 ? 4.249 2.542 -11.685 1.00 91.19 83 ALA A N 1
ATOM 609 C CA . ALA A 1 83 ? 5.438 1.708 -11.520 1.00 91.19 83 ALA A CA 1
ATOM 610 C C . ALA A 1 83 ? 6.720 2.543 -11.571 1.00 91.19 83 ALA A C 1
ATOM 612 O O . ALA A 1 83 ? 6.764 3.589 -12.220 1.00 91.19 83 ALA A O 1
ATOM 613 N N . ASN A 1 84 ? 7.772 2.036 -10.927 1.00 88.44 84 ASN A N 1
ATOM 614 C CA . ASN A 1 84 ? 9.100 2.623 -11.037 1.00 88.44 84 ASN A CA 1
ATOM 615 C C . ASN A 1 84 ? 9.725 2.321 -12.410 1.00 88.44 84 ASN A C 1
ATOM 617 O O . ASN A 1 84 ? 9.468 1.275 -13.008 1.00 88.44 84 ASN A O 1
ATOM 621 N N . ASP A 1 85 ? 10.577 3.227 -12.881 1.00 88.75 85 ASP A N 1
ATOM 622 C CA . ASP A 1 85 ? 11.348 3.099 -14.122 1.00 88.75 85 ASP A CA 1
ATOM 623 C C . ASP A 1 85 ? 12.350 1.930 -14.090 1.00 88.75 85 ASP A C 1
ATOM 625 O O . ASP A 1 85 ? 12.559 1.245 -15.092 1.00 88.75 85 ASP A O 1
ATOM 629 N N . VAL A 1 86 ? 12.935 1.674 -12.920 1.00 90.38 86 VAL A N 1
ATOM 630 C CA . VAL A 1 86 ? 13.846 0.558 -12.644 1.00 90.38 86 VAL A CA 1
ATOM 631 C C . VAL A 1 86 ? 13.241 -0.362 -11.582 1.00 90.38 86 VAL A C 1
ATOM 633 O O . VAL A 1 86 ? 12.673 0.096 -10.593 1.00 90.38 86 VAL A O 1
ATOM 636 N N . ALA A 1 87 ? 13.361 -1.678 -11.746 1.00 90.44 87 ALA A N 1
ATOM 637 C CA . ALA A 1 87 ? 12.867 -2.623 -10.744 1.00 90.44 87 ALA A CA 1
ATOM 638 C C . ALA A 1 87 ? 13.597 -2.475 -9.392 1.00 90.44 87 ALA A C 1
ATOM 640 O O . ALA A 1 87 ? 14.770 -2.096 -9.338 1.00 90.44 87 ALA A O 1
ATOM 641 N N . PHE A 1 88 ? 12.911 -2.819 -8.298 1.00 91.75 88 PHE A N 1
ATOM 642 C CA . PHE A 1 88 ? 13.554 -2.966 -6.992 1.00 91.75 88 PHE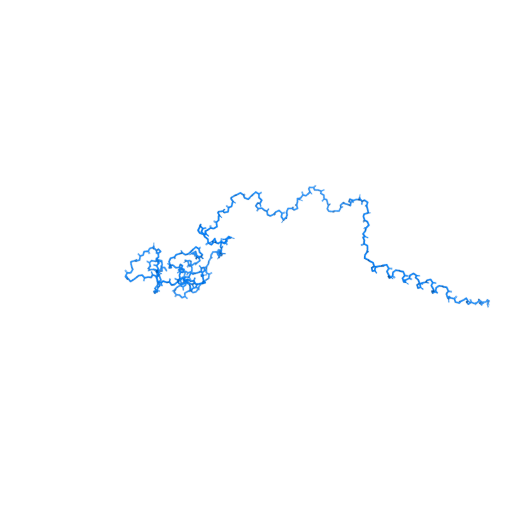 A CA 1
ATOM 643 C C . PHE A 1 88 ? 14.590 -4.099 -7.024 1.00 91.75 88 PHE A C 1
ATOM 645 O O . PHE A 1 88 ? 14.414 -5.093 -7.728 1.00 91.75 88 PHE A O 1
ATOM 652 N N . GLY A 1 89 ? 15.667 -3.945 -6.257 1.00 91.56 89 GLY A N 1
ATOM 653 C CA . GLY A 1 89 ? 16.661 -4.995 -6.058 1.00 91.56 89 GLY A CA 1
ATOM 654 C C . GLY A 1 89 ? 16.174 -6.076 -5.091 1.00 91.56 89 GLY A C 1
ATOM 655 O O . GLY A 1 89 ? 15.338 -5.816 -4.228 1.00 91.56 89 GLY A O 1
ATOM 656 N N . ASP A 1 90 ? 16.761 -7.270 -5.186 1.00 92.56 90 ASP A N 1
ATOM 657 C CA . ASP A 1 90 ? 16.439 -8.416 -4.315 1.00 92.56 90 ASP A CA 1
ATOM 658 C C . ASP A 1 90 ? 17.188 -8.392 -2.970 1.00 92.56 90 ASP A C 1
ATOM 660 O O . ASP A 1 90 ? 16.930 -9.195 -2.072 1.00 92.56 90 ASP A O 1
ATOM 664 N N . SER A 1 91 ? 18.143 -7.474 -2.817 1.00 93.06 91 SER A N 1
ATOM 665 C CA . SER A 1 91 ? 18.967 -7.327 -1.620 1.00 93.06 91 SER A CA 1
ATOM 666 C C . SER A 1 91 ? 19.073 -5.872 -1.207 1.00 93.06 91 SER A C 1
ATOM 668 O O . SER A 1 91 ? 19.056 -4.974 -2.045 1.00 93.06 91 SER A O 1
ATOM 670 N N . PHE A 1 92 ? 19.254 -5.643 0.089 1.00 92.62 92 PHE A N 1
ATOM 671 C CA . PHE A 1 92 ? 19.470 -4.305 0.613 1.00 92.62 92 PHE A CA 1
ATOM 672 C C . PHE A 1 92 ? 20.737 -3.649 0.012 1.00 92.62 92 PHE A C 1
ATOM 674 O O . PHE A 1 92 ? 21.792 -4.291 0.023 1.00 92.62 92 PHE A O 1
ATOM 681 N N . PRO A 1 93 ? 20.680 -2.371 -0.420 1.00 92.31 93 PRO A N 1
ATOM 682 C CA . PRO A 1 93 ? 19.497 -1.503 -0.495 1.00 92.31 93 PRO A CA 1
ATOM 683 C C . PRO A 1 93 ? 18.567 -1.870 -1.668 1.00 92.31 93 PRO A C 1
ATOM 685 O O . PRO A 1 93 ? 19.010 -1.995 -2.802 1.00 92.31 93 PRO A O 1
ATOM 688 N N . TYR A 1 94 ? 17.262 -2.000 -1.391 1.00 92.31 94 TYR A N 1
ATOM 689 C CA . TYR A 1 94 ? 16.265 -2.484 -2.363 1.00 92.31 94 TYR A CA 1
ATOM 690 C C . TYR A 1 94 ? 15.879 -1.461 -3.444 1.00 92.31 94 TYR A C 1
ATOM 692 O O . TYR A 1 94 ? 15.255 -1.821 -4.437 1.00 92.31 94 TYR A O 1
ATOM 700 N N . VAL A 1 95 ? 16.192 -0.179 -3.252 1.00 92.00 95 VAL A N 1
ATOM 701 C CA . VAL A 1 95 ? 15.874 0.881 -4.221 1.00 92.00 95 VAL A CA 1
ATOM 702 C C . VAL A 1 95 ? 16.966 0.938 -5.285 1.00 92.00 95 VAL A C 1
ATOM 704 O O . VAL A 1 95 ? 18.146 0.779 -4.970 1.00 92.00 95 VAL A O 1
ATOM 707 N N . ALA A 1 96 ? 16.567 1.172 -6.535 1.00 88.50 96 ALA A N 1
ATOM 708 C CA . ALA A 1 96 ? 17.492 1.337 -7.645 1.00 88.50 96 ALA A CA 1
ATOM 709 C C . ALA A 1 96 ? 18.497 2.474 -7.392 1.00 88.50 96 ALA A C 1
ATOM 711 O O . ALA A 1 96 ? 18.233 3.428 -6.653 1.00 88.50 96 ALA A O 1
ATOM 712 N N . LEU A 1 97 ? 19.667 2.370 -8.026 1.00 85.62 97 LEU A N 1
ATOM 713 C CA . LEU A 1 97 ? 20.646 3.450 -7.993 1.00 85.62 97 LEU A CA 1
ATOM 714 C C . LEU A 1 97 ? 20.048 4.721 -8.615 1.00 85.62 97 LEU A C 1
ATOM 716 O O . LEU A 1 97 ? 19.283 4.615 -9.575 1.00 85.62 97 LEU A O 1
ATOM 720 N N . PRO A 1 98 ? 20.416 5.915 -8.115 1.00 84.44 98 PRO A N 1
ATOM 721 C CA . PRO A 1 98 ? 19.979 7.161 -8.720 1.00 84.44 98 PRO A CA 1
ATOM 722 C C . PRO A 1 98 ? 20.323 7.204 -10.209 1.00 84.44 98 PRO A C 1
ATOM 724 O O . PRO A 1 98 ? 21.445 6.868 -10.603 1.00 84.44 98 PRO A O 1
ATOM 727 N N . THR A 1 99 ? 19.378 7.670 -11.024 1.00 81.62 99 THR A N 1
ATOM 728 C CA . THR A 1 99 ? 19.631 7.961 -12.436 1.00 81.62 99 THR A CA 1
ATOM 729 C C . THR A 1 99 ? 20.817 8.911 -12.556 1.00 81.62 99 THR A C 1
ATOM 731 O O . THR A 1 99 ? 20.917 9.911 -11.840 1.00 81.62 99 THR A O 1
ATOM 734 N N . SER A 1 100 ? 21.744 8.588 -13.459 1.00 79.94 100 SER A N 1
ATOM 735 C CA . SER A 1 100 ? 22.901 9.443 -13.713 1.00 79.94 100 SER A CA 1
ATOM 736 C C . SER A 1 100 ? 22.422 10.788 -14.260 1.00 79.94 100 SER A C 1
ATOM 738 O O . SER A 1 100 ? 21.767 10.842 -15.295 1.00 79.94 100 SER A O 1
ATOM 740 N N . GLY A 1 101 ? 22.763 11.886 -13.580 1.00 75.06 101 GLY A N 1
ATOM 741 C CA . GLY A 1 101 ? 22.350 13.239 -13.984 1.00 75.06 101 GLY A CA 1
ATOM 742 C C . GLY A 1 101 ? 23.031 13.759 -15.256 1.00 75.06 101 GLY A C 1
ATOM 743 O O . GLY A 1 101 ? 22.693 14.836 -15.737 1.00 75.06 101 GLY A O 1
ATOM 744 N N . SER A 1 102 ? 23.998 13.016 -15.793 1.00 72.50 102 SER A N 1
ATOM 745 C CA . SER A 1 102 ? 24.734 13.342 -17.010 1.00 72.50 102 SER A CA 1
ATOM 746 C C . SER A 1 102 ? 24.602 12.199 -18.010 1.00 72.50 102 SER A C 1
ATOM 748 O O . SER A 1 102 ? 25.529 11.409 -18.195 1.00 72.50 102 SER A O 1
ATOM 750 N N . ASP A 1 103 ? 23.447 12.097 -18.656 1.00 63.97 103 ASP A N 1
ATOM 751 C CA . ASP A 1 103 ? 23.414 11.430 -19.950 1.00 63.97 103 ASP A CA 1
ATOM 752 C C . ASP A 1 103 ? 24.066 12.386 -20.956 1.00 63.97 103 ASP A C 1
ATOM 754 O O . ASP A 1 103 ? 23.560 13.480 -21.208 1.00 63.97 103 ASP A O 1
ATOM 758 N N . VAL A 1 104 ? 25.239 12.021 -21.477 1.00 63.81 104 VAL A N 1
ATOM 759 C CA . VAL A 1 104 ? 25.917 12.795 -22.536 1.00 63.81 104 VAL A CA 1
ATOM 760 C C . VAL A 1 104 ? 25.232 12.624 -23.896 1.00 63.81 104 VAL A C 1
ATOM 762 O O . VAL A 1 104 ? 25.592 13.287 -24.867 1.00 63.81 104 VAL A O 1
ATOM 765 N N . THR A 1 105 ? 24.226 11.755 -23.958 1.00 63.34 105 THR A N 1
ATOM 766 C CA . THR A 1 105 ? 23.416 11.427 -25.128 1.00 63.34 105 THR A CA 1
ATOM 767 C C . THR A 1 105 ? 21.940 11.296 -24.728 1.00 63.34 105 THR A C 1
ATOM 769 O O . THR A 1 105 ? 21.325 10.262 -24.978 1.00 63.34 105 THR A O 1
ATOM 772 N N . PRO A 1 106 ? 21.314 12.362 -24.186 1.00 62.12 106 PRO A N 1
ATOM 773 C CA . PRO A 1 106 ? 19.925 12.336 -23.705 1.00 62.12 106 PRO A CA 1
ATOM 774 C C . PRO A 1 106 ? 18.894 12.173 -24.838 1.00 62.12 106 PRO A C 1
ATOM 776 O O . PRO A 1 106 ? 17.682 12.240 -24.628 1.00 62.12 106 PRO A O 1
ATOM 779 N N . HIS A 1 107 ? 19.366 12.014 -26.072 1.00 66.56 107 HIS A N 1
ATOM 780 C CA . HIS A 1 107 ? 18.576 11.777 -27.262 1.00 66.56 107 HIS A CA 1
ATOM 781 C C . HIS A 1 107 ? 19.151 10.525 -27.914 1.00 66.56 107 HIS A C 1
ATOM 783 O O . HIS A 1 107 ? 20.325 10.508 -28.291 1.00 66.56 107 HIS A O 1
ATOM 789 N N . ASN A 1 108 ? 18.330 9.482 -28.057 1.00 57.62 108 ASN A N 1
ATOM 790 C CA . ASN A 1 108 ? 18.665 8.344 -28.902 1.00 57.62 108 ASN A CA 1
ATOM 791 C C . ASN A 1 108 ? 19.135 8.890 -30.262 1.00 57.62 108 ASN A C 1
ATOM 793 O O . ASN A 1 108 ? 18.370 9.552 -30.963 1.00 57.62 108 ASN A O 1
ATOM 797 N N . ALA A 1 109 ? 20.389 8.631 -30.636 1.00 56.72 109 ALA A N 1
ATOM 798 C CA . ALA A 1 109 ? 20.933 9.033 -31.932 1.00 56.72 109 ALA A CA 1
ATOM 799 C C . ALA A 1 109 ? 20.211 8.353 -33.120 1.00 56.72 109 ALA A C 1
ATOM 801 O O . ALA A 1 109 ? 20.525 8.622 -34.278 1.00 56.72 109 ALA A O 1
ATOM 802 N N . GLY A 1 110 ? 19.224 7.489 -32.862 1.00 56.22 110 GLY A N 1
ATOM 803 C CA . GLY A 1 110 ? 18.248 7.013 -33.834 1.00 56.22 110 GLY A CA 1
ATOM 804 C C . GLY A 1 110 ? 17.273 8.112 -34.254 1.00 56.22 110 GLY A C 1
ATOM 805 O O . GLY A 1 110 ? 16.124 8.122 -33.825 1.00 56.22 110 GLY A O 1
ATOM 806 N N . GLY A 1 111 ? 17.728 9.025 -35.112 1.00 57.31 111 GLY A N 1
ATOM 807 C CA . GLY A 1 111 ? 16.845 9.992 -35.769 1.00 57.31 111 GLY A CA 1
ATOM 808 C C . GLY A 1 111 ? 17.473 11.326 -36.151 1.00 57.31 111 GLY A C 1
ATOM 809 O O . GLY A 1 111 ? 16.802 12.139 -36.779 1.00 57.31 111 GLY A O 1
ATOM 810 N N . PHE A 1 112 ? 18.747 11.572 -35.832 1.00 48.56 112 PHE A N 1
ATOM 811 C CA . PHE A 1 112 ? 19.451 12.704 -36.426 1.00 48.56 112 PHE A CA 1
ATOM 812 C C . PHE A 1 112 ? 19.900 12.315 -37.836 1.00 48.56 112 PHE A C 1
ATOM 814 O O . PHE A 1 112 ? 20.993 11.791 -38.035 1.00 48.56 112 PHE A O 1
ATOM 821 N N . THR A 1 113 ? 19.059 12.571 -38.838 1.00 55.38 113 THR A N 1
ATOM 822 C CA . THR A 1 113 ? 19.602 12.933 -40.148 1.00 55.38 113 THR A CA 1
ATOM 823 C C . THR A 1 113 ? 20.159 14.338 -39.967 1.00 55.38 113 THR A C 1
ATOM 825 O O . THR A 1 113 ? 19.357 15.255 -39.750 1.00 55.38 113 THR A O 1
ATOM 828 N N . PRO A 1 114 ? 21.486 14.557 -40.018 1.00 48.91 114 PRO A N 1
ATOM 829 C CA . PRO A 1 114 ? 21.983 15.913 -40.133 1.00 48.91 114 PRO A CA 1
ATOM 830 C C . PRO A 1 114 ? 21.243 16.532 -41.310 1.00 48.91 114 PRO A C 1
ATOM 832 O O . PRO A 1 114 ? 21.116 15.896 -42.361 1.00 48.91 114 PRO A O 1
ATOM 835 N N . LEU A 1 115 ? 20.730 17.748 -41.145 1.00 55.28 115 LEU A N 1
ATOM 836 C CA . LEU A 1 115 ? 20.477 18.585 -42.302 1.00 55.28 115 LEU A CA 1
ATOM 837 C C . LEU A 1 115 ? 21.848 18.773 -42.958 1.00 55.28 115 LEU A C 1
ATOM 839 O O . LEU A 1 115 ? 22.606 19.667 -42.589 1.00 55.28 115 LEU A O 1
ATOM 843 N N . THR A 1 116 ? 22.208 17.849 -43.849 1.00 55.88 116 THR A N 1
ATOM 844 C CA . THR A 1 116 ? 23.377 17.925 -44.710 1.00 55.88 116 THR A CA 1
ATOM 845 C C . THR A 1 116 ? 23.143 19.172 -45.528 1.00 55.88 116 THR A C 1
ATOM 847 O O . THR A 1 116 ? 22.319 19.160 -46.442 1.00 55.88 116 THR A O 1
ATOM 850 N N . GLY A 1 117 ? 23.759 20.278 -45.108 1.00 50.75 117 GLY A N 1
ATOM 851 C CA . GLY A 1 117 ? 23.586 21.576 -45.732 1.00 50.75 117 GLY A CA 1
ATOM 852 C C . GLY A 1 117 ? 23.742 21.441 -47.243 1.00 50.75 117 GLY A C 1
ATOM 853 O O . GLY A 1 117 ? 24.848 21.271 -47.738 1.00 50.75 117 GLY A O 1
ATOM 854 N N . GLY A 1 118 ? 22.619 21.477 -47.959 1.00 53.84 118 GLY A N 1
ATOM 855 C CA . GLY A 1 118 ? 22.589 21.614 -49.409 1.00 53.84 118 GLY A CA 1
ATOM 856 C C . GLY A 1 118 ? 23.046 20.425 -50.260 1.00 53.84 118 GLY A C 1
ATOM 857 O O . GLY A 1 118 ? 23.529 20.674 -51.360 1.00 53.84 118 GLY A O 1
ATOM 858 N N . ASN A 1 119 ? 22.850 19.162 -49.865 1.00 44.00 119 ASN A N 1
ATOM 859 C CA . ASN A 1 119 ? 22.902 18.063 -50.842 1.00 44.00 119 ASN A CA 1
ATOM 860 C C . ASN A 1 119 ? 21.494 17.556 -51.156 1.00 44.00 119 ASN A C 1
ATOM 862 O O . ASN A 1 119 ? 20.861 16.885 -50.344 1.00 44.00 119 ASN A O 1
ATOM 866 N N . ALA A 1 120 ? 21.010 17.893 -52.354 1.00 43.41 120 ALA A N 1
ATOM 867 C CA . ALA A 1 120 ? 19.793 17.319 -52.914 1.00 43.41 120 ALA A CA 1
ATOM 868 C C . ALA A 1 120 ? 19.876 15.780 -52.889 1.00 43.41 120 ALA A C 1
ATOM 870 O O . ALA A 1 120 ? 20.935 15.227 -53.216 1.00 43.41 120 ALA A O 1
ATOM 871 N N . PRO A 1 121 ? 18.789 15.064 -52.547 1.00 46.78 121 PRO A N 1
ATOM 872 C CA . PRO A 1 121 ? 18.726 13.651 -52.865 1.00 46.78 121 PRO A CA 1
ATOM 873 C C . PRO A 1 121 ? 18.744 13.566 -54.395 1.00 46.78 121 PRO A C 1
ATOM 875 O O . PRO A 1 121 ? 17.937 14.224 -55.050 1.00 46.78 121 PRO A O 1
ATOM 878 N N . ASN A 1 122 ? 19.682 12.786 -54.940 1.00 52.16 122 ASN A N 1
ATOM 879 C CA . ASN A 1 122 ? 19.916 12.511 -56.369 1.00 52.16 122 ASN A CA 1
ATOM 880 C C . ASN A 1 122 ? 21.064 13.307 -57.022 1.00 52.16 122 ASN A C 1
ATOM 882 O O . ASN A 1 122 ? 20.866 14.007 -58.012 1.00 52.16 122 ASN A O 1
ATOM 886 N N . SER A 1 123 ? 22.294 13.094 -56.552 1.00 35.12 123 SER A N 1
ATOM 887 C CA . SER A 1 123 ? 23.476 13.199 -57.421 1.00 35.12 123 SER A CA 1
ATOM 888 C C . SER A 1 123 ? 24.024 11.788 -57.649 1.00 35.12 123 SER A C 1
ATOM 890 O O . SER A 1 123 ? 24.411 11.143 -56.673 1.00 35.12 123 SER A O 1
ATOM 892 N N . PRO A 1 124 ? 24.044 11.262 -58.888 1.00 40.75 124 PRO A N 1
ATOM 893 C CA . PRO A 1 124 ? 24.600 9.947 -59.153 1.00 40.75 124 PRO A CA 1
ATOM 894 C C . PRO A 1 124 ? 26.120 10.048 -59.028 1.00 40.75 124 PRO A C 1
ATOM 896 O O . PRO A 1 124 ? 26.791 10.631 -59.879 1.00 40.75 124 PRO A O 1
ATOM 899 N N . THR A 1 125 ? 26.688 9.488 -57.964 1.00 38.34 125 THR A N 1
ATOM 900 C CA . THR A 1 125 ? 28.117 9.188 -57.926 1.00 38.34 125 THR A CA 1
ATOM 901 C C . THR A 1 125 ? 28.373 8.042 -58.898 1.00 38.34 125 THR A C 1
ATOM 903 O O . THR A 1 125 ? 28.223 6.864 -58.583 1.00 38.34 125 THR A O 1
ATOM 906 N N . ALA A 1 126 ? 28.719 8.408 -60.131 1.00 48.16 126 ALA A N 1
ATOM 907 C CA . ALA A 1 126 ? 29.266 7.496 -61.117 1.00 48.16 126 ALA A CA 1
ATOM 908 C C . ALA A 1 126 ? 30.606 6.944 -60.596 1.00 48.16 126 ALA A C 1
ATOM 910 O O . ALA A 1 126 ? 31.633 7.617 -60.640 1.00 48.16 126 ALA A O 1
ATOM 911 N N . GLY A 1 127 ? 30.573 5.718 -60.078 1.00 34.53 127 GLY A N 1
ATOM 912 C CA . GLY A 1 127 ? 31.728 4.860 -59.819 1.00 34.53 127 GLY A CA 1
ATOM 913 C C . GLY A 1 127 ? 31.492 3.505 -60.498 1.00 34.53 127 GLY A C 1
ATOM 914 O O . GLY A 1 127 ? 30.339 3.085 -60.607 1.00 34.53 127 GLY A O 1
ATOM 915 N N . PRO A 1 128 ? 32.535 2.848 -61.031 1.00 42.09 128 PRO A N 1
ATOM 916 C CA . PRO A 1 128 ? 32.387 1.844 -62.077 1.00 42.09 128 PRO A CA 1
ATOM 917 C C . PRO A 1 128 ? 31.671 0.588 -61.569 1.00 42.09 128 PRO A C 1
ATOM 919 O O . PRO A 1 128 ? 32.169 -0.127 -60.705 1.00 42.09 128 PRO A O 1
ATOM 922 N N . SER A 1 129 ? 30.488 0.360 -62.142 1.00 40.16 129 SER A N 1
ATOM 923 C CA . SER A 1 129 ? 29.780 -0.911 -62.345 1.00 40.16 129 SER A CA 1
ATOM 924 C C . SER A 1 129 ? 30.359 -2.140 -61.629 1.00 40.16 129 SER A C 1
ATOM 926 O O . SER A 1 129 ? 31.063 -2.955 -62.227 1.00 40.16 129 SER A O 1
ATOM 928 N N . ALA A 1 130 ? 29.967 -2.321 -60.367 1.00 40.69 130 ALA A N 1
ATOM 929 C CA . ALA A 1 130 ? 29.870 -3.645 -59.770 1.00 40.69 130 ALA A CA 1
ATOM 930 C C . ALA A 1 130 ? 28.649 -4.349 -60.388 1.00 40.69 130 ALA A C 1
ATOM 932 O O . ALA A 1 130 ? 27.516 -3.880 -60.278 1.00 40.69 130 ALA A O 1
ATOM 933 N N . MET A 1 131 ? 28.900 -5.440 -61.105 1.00 51.16 131 MET A N 1
ATOM 934 C CA . MET A 1 131 ? 27.890 -6.248 -61.788 1.00 51.16 131 MET A CA 1
ATOM 935 C C . MET A 1 131 ? 26.881 -6.807 -60.765 1.00 51.16 131 MET A C 1
ATOM 937 O O . MET A 1 131 ? 27.315 -7.429 -59.793 1.00 51.16 131 MET A O 1
ATO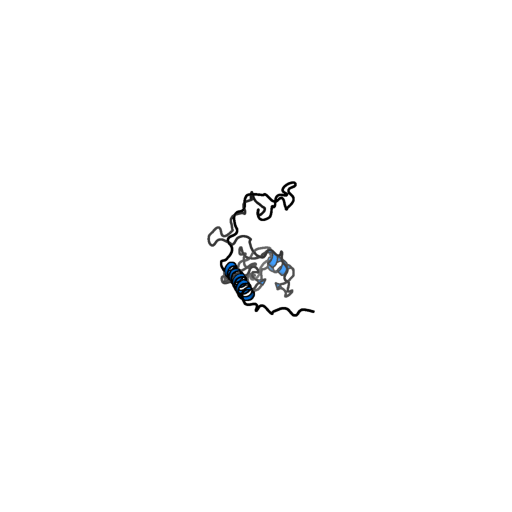M 941 N N . PRO A 1 132 ? 25.557 -6.657 -60.951 1.00 41.81 132 PRO A N 1
ATOM 942 C CA . PRO A 1 132 ? 24.595 -7.353 -60.110 1.00 41.81 132 PRO A CA 1
ATOM 943 C C . PRO A 1 132 ? 24.567 -8.837 -60.500 1.00 41.81 132 PRO A C 1
ATOM 945 O O . PRO A 1 132 ? 24.348 -9.190 -61.660 1.00 41.81 132 PRO A O 1
ATOM 948 N N . ALA A 1 133 ? 24.794 -9.716 -59.525 1.00 47.97 133 ALA A N 1
ATOM 949 C CA . ALA A 1 133 ? 24.604 -11.153 -59.678 1.00 47.97 133 ALA A CA 1
ATOM 950 C C . ALA A 1 133 ? 23.115 -11.446 -59.939 1.00 47.97 133 ALA A C 1
ATOM 952 O O . ALA A 1 133 ? 22.273 -11.251 -59.064 1.00 47.97 133 ALA A O 1
ATOM 953 N N . LEU A 1 134 ? 22.782 -11.891 -61.152 1.00 41.19 134 LEU A N 1
ATOM 954 C CA . LEU A 1 134 ? 21.430 -12.333 -61.497 1.00 41.19 134 LEU A CA 1
ATOM 955 C C . LEU A 1 134 ? 21.192 -13.764 -60.977 1.00 41.19 134 LEU A C 1
ATOM 957 O O . LEU A 1 134 ? 22.078 -14.611 -61.115 1.00 41.19 134 LEU A O 1
ATOM 961 N N . PRO A 1 135 ? 20.004 -14.083 -60.427 1.00 45.09 135 PRO A N 1
ATOM 962 C CA . PRO A 1 135 ? 19.644 -15.459 -60.105 1.00 45.09 135 PRO A CA 1
ATOM 963 C C . PRO A 1 135 ? 19.531 -16.299 -61.392 1.00 45.09 135 PRO A C 1
ATOM 965 O O . PRO A 1 135 ? 18.945 -15.870 -62.387 1.00 45.09 135 PRO A O 1
ATOM 968 N N . LEU A 1 136 ? 20.067 -17.526 -61.356 1.00 47.66 136 LEU A N 1
ATOM 969 C CA . LEU A 1 136 ? 20.136 -18.507 -62.459 1.00 47.66 136 LEU A CA 1
ATOM 970 C C . LEU A 1 136 ? 18.797 -18.817 -63.166 1.00 47.66 136 LEU A C 1
ATOM 972 O O . LEU A 1 136 ? 18.796 -19.409 -64.244 1.00 47.66 136 LEU A O 1
ATOM 976 N N . SER A 1 137 ? 17.655 -18.409 -62.609 1.00 46.53 137 SER A N 1
ATOM 977 C CA . SER A 1 137 ? 16.325 -18.643 -63.181 1.00 46.53 137 SER A CA 1
ATOM 978 C C . SER A 1 137 ? 16.009 -17.796 -64.423 1.00 46.53 137 SER 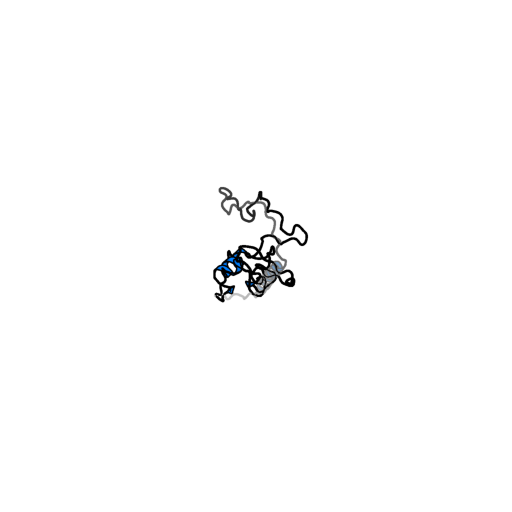A C 1
ATOM 980 O O . SER A 1 137 ? 15.148 -18.186 -65.209 1.00 46.53 137 SER A O 1
ATOM 982 N N . ALA A 1 138 ? 16.710 -16.680 -64.658 1.00 47.34 138 ALA A N 1
ATOM 983 C CA . ALA A 1 138 ? 16.421 -15.792 -65.793 1.00 47.34 138 ALA A CA 1
ATOM 984 C C . ALA A 1 138 ? 17.056 -16.236 -67.132 1.00 47.34 138 ALA A C 1
ATOM 986 O O . ALA A 1 138 ? 16.603 -15.820 -68.196 1.00 47.34 138 ALA A O 1
ATOM 987 N N . ILE A 1 139 ? 18.073 -17.109 -67.113 1.00 46.12 139 ILE A N 1
ATOM 988 C CA . ILE A 1 139 ? 18.779 -17.555 -68.333 1.00 46.12 139 ILE A CA 1
ATOM 989 C C . ILE A 1 139 ? 17.991 -18.653 -69.074 1.00 46.12 139 ILE A C 1
ATOM 991 O O . ILE A 1 139 ? 18.020 -18.726 -70.304 1.00 46.12 139 ILE A O 1
ATOM 995 N N . ALA A 1 140 ? 17.228 -19.477 -68.350 1.00 45.94 140 ALA A N 1
ATOM 996 C CA . ALA A 1 140 ? 16.539 -20.634 -68.923 1.00 45.94 140 ALA A CA 1
ATOM 997 C C . ALA A 1 140 ? 15.391 -20.264 -69.886 1.00 45.94 140 ALA A C 1
ATOM 999 O O . ALA A 1 140 ? 15.159 -20.972 -70.864 1.00 45.94 140 ALA A O 1
ATOM 1000 N N . LEU A 1 141 ? 14.701 -19.139 -69.663 1.00 47.88 141 LEU A N 1
ATOM 1001 C CA . LEU A 1 141 ? 13.586 -18.709 -70.522 1.00 47.88 141 LEU A CA 1
ATOM 1002 C C . LEU A 1 141 ? 14.053 -17.991 -71.802 1.00 47.88 141 LEU A C 1
ATOM 1004 O O . LEU A 1 141 ? 13.396 -18.097 -72.837 1.00 47.88 141 LEU A O 1
ATOM 1008 N N . GLY A 1 142 ? 15.203 -17.310 -71.766 1.00 42.91 142 GLY A N 1
ATOM 1009 C CA . GLY A 1 142 ? 15.742 -16.583 -72.922 1.00 42.91 142 GLY A CA 1
ATOM 1010 C C . GLY A 1 142 ? 16.316 -17.495 -74.011 1.00 42.91 142 GLY A C 1
ATOM 1011 O O . GLY A 1 142 ? 16.102 -17.257 -75.201 1.00 42.91 142 GLY A O 1
ATOM 1012 N N . LEU A 1 143 ? 16.990 -18.584 -73.623 1.00 47.84 143 LEU A N 1
ATOM 1013 C CA . LEU A 1 143 ? 17.556 -19.544 -74.581 1.00 47.84 143 LEU A CA 1
ATOM 1014 C C . LEU A 1 143 ? 16.480 -20.397 -75.275 1.00 47.84 143 LEU A C 1
ATOM 1016 O O . LEU A 1 143 ? 16.659 -20.782 -76.432 1.00 47.84 143 LEU A O 1
ATOM 1020 N N . LEU A 1 144 ? 15.333 -20.630 -74.626 1.00 49.06 144 LEU A N 1
ATOM 1021 C CA . LEU A 1 144 ? 14.216 -21.368 -75.226 1.00 49.06 144 LEU A CA 1
ATOM 1022 C C . LEU A 1 144 ? 13.517 -20.557 -76.339 1.00 49.06 144 LEU A C 1
ATOM 1024 O O . LEU A 1 144 ? 13.121 -21.118 -77.362 1.00 49.06 144 LEU A O 1
ATOM 1028 N N . ALA A 1 145 ? 13.414 -19.231 -76.179 1.00 55.59 145 ALA A N 1
ATOM 1029 C CA . ALA A 1 145 ? 12.749 -18.351 -77.144 1.00 55.59 145 ALA A CA 1
ATOM 1030 C C . ALA A 1 145 ? 13.564 -18.136 -78.436 1.00 55.59 145 ALA A C 1
ATOM 1032 O O . ALA A 1 145 ? 12.989 -18.078 -79.525 1.00 55.59 145 ALA A O 1
ATOM 1033 N N . LEU A 1 146 ? 14.900 -18.090 -78.347 1.00 55.16 146 LEU A N 1
ATOM 1034 C CA . LEU A 1 146 ? 15.769 -17.979 -79.527 1.00 55.16 146 LEU A CA 1
ATOM 1035 C C . LEU A 1 146 ? 15.860 -19.297 -80.315 1.00 55.16 146 LEU A C 1
ATOM 1037 O O . LEU A 1 146 ? 15.867 -19.271 -81.546 1.00 55.16 146 LEU A O 1
ATOM 1041 N N . GLY A 1 147 ? 15.853 -20.452 -79.638 1.00 53.12 147 GLY A N 1
ATOM 1042 C CA . GLY A 1 147 ? 15.875 -21.762 -80.300 1.00 53.12 147 GLY A CA 1
ATOM 1043 C C . GLY A 1 147 ? 14.604 -22.063 -81.106 1.00 53.12 147 GLY A C 1
ATOM 1044 O O . GLY A 1 147 ? 14.685 -22.544 -82.237 1.00 53.12 147 GLY A O 1
ATOM 1045 N N . GLY A 1 148 ? 13.424 -21.728 -80.567 1.00 57.59 148 GLY A N 1
ATOM 1046 C CA . GLY A 1 148 ? 12.142 -21.960 -81.246 1.00 57.59 148 GLY A CA 1
ATOM 1047 C C . GLY A 1 148 ? 11.941 -21.104 -82.505 1.00 57.59 148 GLY A C 1
ATOM 1048 O O . GLY A 1 148 ? 11.424 -21.593 -83.512 1.00 57.59 148 GLY A O 1
ATOM 1049 N N . GLY A 1 149 ? 12.401 -19.847 -82.482 1.00 56.31 149 GLY A N 1
ATOM 1050 C CA . GLY A 1 149 ? 12.262 -18.919 -83.611 1.00 56.31 149 GLY A CA 1
ATOM 1051 C C . GLY A 1 149 ? 13.082 -19.315 -84.844 1.00 56.31 149 GLY A C 1
ATOM 1052 O O . GLY A 1 149 ? 12.598 -19.205 -85.971 1.00 56.31 149 GLY A O 1
ATOM 1053 N N . VAL A 1 150 ? 14.295 -19.845 -84.647 1.00 58.34 150 VAL A N 1
ATOM 1054 C CA . VAL A 1 150 ? 15.191 -20.243 -85.749 1.00 58.34 150 VAL A CA 1
ATOM 1055 C C . VAL A 1 150 ? 14.691 -21.508 -86.460 1.00 58.34 150 VAL A C 1
ATOM 1057 O O . VAL A 1 150 ? 14.761 -21.596 -87.685 1.00 58.34 150 VAL A O 1
ATOM 1060 N N . VAL A 1 151 ? 14.106 -22.464 -85.730 1.00 57.78 151 VAL A N 1
ATOM 1061 C CA . VAL A 1 151 ? 13.563 -23.707 -86.317 1.00 57.78 151 VAL A CA 1
ATOM 1062 C C . VAL A 1 151 ? 12.285 -23.457 -87.130 1.00 57.78 151 VAL A C 1
ATOM 1064 O O . VAL A 1 151 ? 12.050 -24.122 -88.138 1.00 57.78 151 VAL A O 1
ATOM 1067 N N . ALA A 1 152 ? 11.469 -22.473 -86.743 1.00 57.28 152 ALA A N 1
ATOM 1068 C CA . ALA A 1 152 ? 10.270 -22.100 -87.496 1.00 57.28 152 ALA A CA 1
ATOM 1069 C C . ALA A 1 152 ? 10.591 -21.343 -88.801 1.00 57.28 152 ALA A C 1
ATOM 1071 O O . ALA A 1 152 ? 9.809 -21.386 -89.754 1.00 57.28 152 ALA A O 1
ATOM 1072 N N . TRP A 1 153 ? 11.743 -20.668 -88.876 1.00 56.72 153 TRP A N 1
ATOM 1073 C CA . TRP A 1 153 ? 12.161 -19.942 -90.076 1.00 56.72 153 TRP A CA 1
ATOM 1074 C C . TRP A 1 153 ? 12.721 -20.866 -91.167 1.00 56.72 153 TRP A C 1
ATOM 1076 O O . TRP A 1 153 ? 12.486 -20.626 -92.350 1.00 56.72 153 TRP A O 1
ATOM 1086 N N . THR A 1 154 ? 13.363 -21.975 -90.794 1.00 61.75 154 THR A N 1
ATOM 1087 C CA . THR A 1 154 ? 13.974 -22.914 -91.754 1.00 61.75 154 THR A CA 1
ATOM 1088 C C . THR A 1 154 ? 12.989 -23.885 -92.414 1.00 61.75 154 THR A C 1
ATOM 1090 O O . THR A 1 154 ? 13.376 -24.602 -93.333 1.00 61.75 154 THR A O 1
ATOM 1093 N N . LYS A 1 155 ? 11.713 -23.913 -91.997 1.00 53.66 155 LYS A N 1
ATOM 1094 C CA . LYS A 1 155 ? 10.702 -24.865 -92.501 1.00 53.66 155 LYS A CA 1
ATOM 1095 C C . LYS A 1 155 ? 9.606 -24.267 -93.395 1.00 53.66 155 LYS A C 1
ATOM 1097 O O . LYS A 1 155 ? 8.596 -24.929 -93.625 1.00 53.66 155 LYS A O 1
ATOM 1102 N N . ARG A 1 156 ? 9.758 -23.048 -93.924 1.00 51.16 156 ARG A N 1
ATOM 1103 C CA . ARG A 1 156 ? 8.753 -22.482 -94.848 1.00 51.16 156 ARG A CA 1
ATOM 1104 C C . ARG A 1 156 ? 8.894 -23.092 -96.257 1.00 51.16 156 ARG A C 1
ATOM 1106 O O . ARG A 1 156 ? 9.957 -22.937 -96.852 1.00 51.16 156 ARG A O 1
ATOM 1113 N N . PRO A 1 157 ? 7.861 -23.752 -96.814 1.00 60.25 157 PRO A N 1
ATOM 1114 C CA . PRO A 1 157 ? 7.896 -24.244 -98.189 1.00 60.25 157 PRO A CA 1
ATOM 1115 C C . PRO A 1 157 ? 7.827 -23.083 -99.193 1.00 60.25 157 PRO A C 1
ATOM 1117 O O . PRO A 1 157 ? 7.013 -22.170 -99.054 1.00 60.25 157 PRO A O 1
ATOM 1120 N N . THR A 1 158 ? 8.680 -23.121 -100.216 1.00 58.00 158 THR A N 1
ATOM 1121 C CA . THR A 1 158 ? 8.685 -22.165 -101.331 1.00 58.00 158 THR A CA 1
ATOM 1122 C C . THR A 1 158 ? 7.558 -22.491 -102.309 1.00 58.00 158 THR A C 1
ATOM 1124 O O . THR A 1 158 ? 7.655 -23.453 -103.069 1.00 58.00 158 THR A O 1
ATOM 1127 N N . GLY A 1 159 ? 6.491 -21.692 -102.286 1.00 49.97 159 GLY A N 1
ATOM 1128 C CA . GLY A 1 159 ? 5.442 -21.701 -103.307 1.00 49.97 159 GLY A CA 1
ATOM 1129 C C . GLY A 1 159 ? 5.878 -20.935 -104.560 1.00 49.97 159 GLY A C 1
ATOM 1130 O O . GLY A 1 159 ? 6.278 -19.778 -104.476 1.00 49.97 159 GLY A O 1
ATOM 1131 N N . THR A 1 160 ? 5.831 -21.617 -105.701 1.00 54.41 160 THR A N 1
ATOM 1132 C CA . THR A 1 160 ? 6.192 -21.192 -107.067 1.00 54.41 160 THR A CA 1
ATOM 1133 C C . THR A 1 160 ? 5.249 -20.088 -107.598 1.00 54.41 160 THR A C 1
ATOM 1135 O O . THR A 1 160 ? 4.088 -20.056 -107.186 1.00 54.41 160 THR A O 1
ATOM 1138 N N . PRO A 1 161 ? 5.703 -19.171 -108.483 1.00 58.09 161 PRO A N 1
ATOM 1139 C CA . PRO A 1 161 ? 4.949 -17.974 -108.858 1.00 58.09 161 PRO A CA 1
ATOM 1140 C C . PRO A 1 161 ? 3.919 -18.260 -109.961 1.00 58.09 161 PRO A C 1
ATOM 1142 O O . PRO A 1 161 ? 4.134 -19.133 -110.799 1.00 58.09 161 PRO A O 1
ATOM 1145 N N . ALA A 1 162 ? 2.837 -17.480 -109.998 1.00 43.62 162 ALA A N 1
ATOM 1146 C CA . ALA A 1 162 ? 1.940 -17.408 -111.148 1.00 43.62 162 ALA A CA 1
ATOM 1147 C C . ALA A 1 162 ? 2.106 -16.050 -111.846 1.00 43.62 162 ALA A C 1
ATOM 1149 O O . ALA A 1 162 ? 2.012 -14.994 -111.219 1.00 43.62 162 ALA A O 1
ATOM 1150 N N . THR A 1 163 ? 2.408 -16.125 -113.138 1.00 53.22 163 THR A N 1
ATOM 1151 C CA . THR A 1 163 ? 2.626 -15.035 -114.090 1.00 53.22 163 THR A CA 1
ATOM 1152 C C . THR A 1 163 ? 1.324 -14.708 -114.826 1.00 53.22 163 THR A C 1
ATOM 1154 O O . THR A 1 163 ? 0.607 -15.642 -115.174 1.00 53.22 163 THR A O 1
ATOM 1157 N N . ALA A 1 164 ? 1.157 -13.414 -115.139 1.00 44.53 164 ALA A N 1
ATOM 1158 C CA . ALA A 1 164 ? 0.268 -12.784 -116.133 1.00 44.53 164 ALA A CA 1
ATOM 1159 C C . ALA A 1 164 ? -1.255 -12.894 -115.933 1.00 44.53 164 ALA A C 1
ATOM 1161 O O . ALA A 1 164 ? -1.822 -13.996 -116.080 1.00 44.53 164 ALA A O 1
#